Protein AF-A0A0C3FJT7-F1 (afdb_monomer_lite)

pLDDT: mean 79.54, std 14.05, range [42.69, 93.12]

Organism: Piloderma croceum (strain F 1598) (NCBI:txid765440)

Structure (mmCIF, N/CA/C/O backbone):
data_AF-A0A0C3FJT7-F1
#
_entry.id   AF-A0A0C3FJT7-F1
#
loop_
_atom_site.group_PDB
_atom_site.id
_atom_site.type_symbol
_atom_site.label_atom_id
_atom_site.label_alt_id
_atom_site.label_comp_id
_atom_site.label_asym_id
_atom_site.label_entity_id
_atom_site.label_seq_id
_atom_site.pdbx_PDB_ins_code
_atom_site.Cartn_x
_atom_site.Cartn_y
_atom_site.Cartn_z
_atom_site.occupancy
_atom_site.B_iso_or_equiv
_atom_site.auth_seq_id
_atom_site.auth_comp_id
_atom_site.auth_asym_id
_atom_site.auth_atom_id
_atom_site.pdbx_PDB_model_num
ATOM 1 N N . SER A 1 1 ? 9.102 11.082 -24.729 1.00 42.69 1 SER A N 1
ATOM 2 C CA . SER A 1 1 ? 8.065 10.068 -24.986 1.00 42.69 1 SER A CA 1
ATOM 3 C C . SER A 1 1 ? 7.341 9.763 -23.693 1.00 42.69 1 SER A C 1
ATOM 5 O O . SER A 1 1 ? 7.978 9.309 -22.750 1.00 42.69 1 SER A O 1
ATOM 7 N N . SER A 1 2 ? 6.054 10.093 -23.600 1.00 46.66 2 SER A N 1
ATOM 8 C CA . SER A 1 2 ? 5.240 9.766 -22.425 1.00 46.66 2 SER A CA 1
ATOM 9 C C . SER A 1 2 ? 4.783 8.321 -22.558 1.00 46.66 2 SER A C 1
ATOM 11 O O . SER A 1 2 ? 4.007 8.004 -23.453 1.00 46.66 2 SER A O 1
ATOM 13 N N . ILE A 1 3 ? 5.314 7.443 -21.715 1.00 53.75 3 ILE A N 1
ATOM 14 C CA . ILE A 1 3 ? 4.946 6.029 -21.715 1.00 53.75 3 ILE A CA 1
ATOM 15 C C . ILE A 1 3 ? 3.521 5.913 -21.179 1.00 53.75 3 ILE A C 1
ATOM 17 O O . ILE A 1 3 ? 3.242 6.297 -20.039 1.00 53.75 3 ILE A O 1
ATOM 21 N N . VAL A 1 4 ? 2.620 5.407 -22.017 1.00 53.72 4 VAL A N 1
ATOM 22 C CA . VAL A 1 4 ? 1.245 5.095 -21.634 1.00 53.72 4 VAL A CA 1
ATOM 23 C C . VAL A 1 4 ? 1.275 3.731 -20.963 1.00 53.72 4 VAL A C 1
ATOM 25 O O . VAL A 1 4 ? 1.358 2.703 -21.623 1.00 53.72 4 VAL A O 1
ATOM 28 N N . VAL A 1 5 ? 1.265 3.729 -19.633 1.00 53.88 5 VAL A N 1
ATOM 29 C CA . VAL A 1 5 ? 1.144 2.496 -18.855 1.00 53.88 5 VAL A CA 1
ATOM 30 C C . VAL A 1 5 ? -0.326 2.057 -18.927 1.00 53.88 5 VAL A C 1
ATOM 32 O O . VAL A 1 5 ? -1.170 2.809 -18.430 1.00 53.88 5 VAL A O 1
ATOM 35 N N . PRO A 1 6 ? -0.668 0.909 -19.547 1.00 54.28 6 PRO A N 1
ATOM 36 C CA . PRO A 1 6 ? -2.038 0.412 -19.587 1.00 54.28 6 PRO A CA 1
ATOM 37 C C . PRO A 1 6 ? -2.611 0.284 -18.174 1.00 54.28 6 PRO A C 1
ATOM 39 O O . PRO A 1 6 ? -1.913 -0.056 -17.213 1.00 54.28 6 PRO A O 1
ATOM 42 N N . ASN A 1 7 ? -3.896 0.608 -18.047 1.00 52.00 7 ASN A N 1
ATOM 43 C CA . ASN A 1 7 ? -4.592 0.632 -16.762 1.00 52.00 7 ASN A CA 1
AT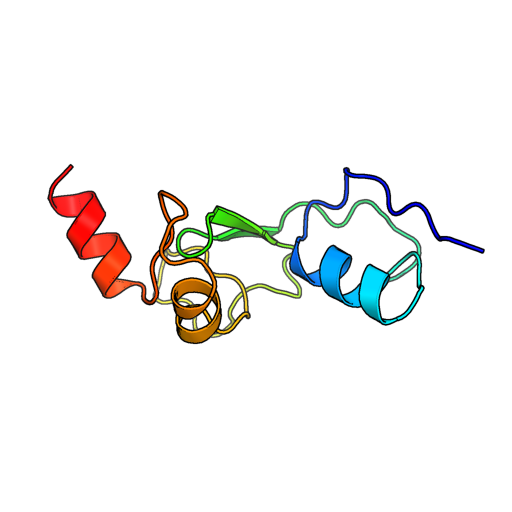OM 44 C C . ASN A 1 7 ? -4.795 -0.783 -16.180 1.00 52.00 7 ASN A C 1
ATOM 46 O O . ASN A 1 7 ? -5.084 -0.901 -14.995 1.00 52.00 7 ASN A O 1
ATOM 50 N N . ASP A 1 8 ? -4.553 -1.824 -16.986 1.00 53.28 8 ASP A N 1
ATOM 51 C CA . ASP A 1 8 ? -4.495 -3.248 -16.625 1.00 53.28 8 ASP A CA 1
ATOM 52 C C . ASP A 1 8 ? -3.306 -3.631 -15.729 1.00 53.28 8 ASP A C 1
ATOM 54 O O . ASP A 1 8 ? -3.112 -4.800 -15.397 1.00 53.28 8 ASP A O 1
ATOM 58 N N . PHE A 1 9 ? -2.493 -2.662 -15.294 1.00 60.94 9 PHE A N 1
ATOM 59 C CA . PHE A 1 9 ? -1.529 -2.893 -14.224 1.00 60.94 9 PHE A CA 1
ATOM 60 C C . PHE A 1 9 ? -2.263 -3.181 -12.906 1.00 60.94 9 PHE A C 1
ATOM 62 O O . PHE A 1 9 ? -2.518 -2.274 -12.110 1.00 60.94 9 PHE A O 1
ATOM 69 N N . ALA A 1 10 ? -2.529 -4.462 -12.650 1.00 70.19 10 ALA A N 1
ATOM 70 C CA . ALA A 1 10 ? -3.159 -4.923 -11.417 1.00 70.19 10 ALA A CA 1
ATOM 71 C C . ALA A 1 10 ? -2.365 -4.474 -10.176 1.00 70.19 10 ALA A C 1
ATOM 73 O O . ALA A 1 10 ? -2.931 -4.125 -9.151 1.00 70.19 10 ALA A O 1
ATOM 74 N N . CYS A 1 11 ? -1.030 -4.378 -10.241 1.00 85.12 11 CYS A N 1
ATOM 75 C CA . CYS A 1 11 ? -0.258 -3.899 -9.096 1.00 85.12 11 CYS A CA 1
ATOM 76 C C . CYS A 1 11 ? -0.052 -2.376 -9.073 1.00 85.12 11 CYS A C 1
ATOM 78 O O . CYS A 1 11 ? 0.750 -1.811 -9.829 1.00 85.12 11 CYS A O 1
ATOM 80 N N . HIS A 1 12 ? -0.654 -1.714 -8.080 1.00 86.94 12 HIS A N 1
ATOM 81 C CA . HIS A 1 12 ? -0.500 -0.268 -7.888 1.00 86.94 12 HIS A CA 1
ATOM 82 C C . HIS A 1 12 ? 0.947 0.177 -7.575 1.00 86.94 12 HIS A C 1
ATOM 84 O O . HIS A 1 12 ? 1.328 1.305 -7.909 1.00 86.94 12 HIS A O 1
ATOM 90 N N . ILE A 1 13 ? 1.769 -0.688 -6.965 1.00 88.69 13 ILE A N 1
ATOM 91 C CA . ILE A 1 13 ? 3.183 -0.405 -6.663 1.00 88.69 13 ILE A CA 1
ATOM 92 C C . ILE A 1 13 ? 4.009 -0.472 -7.941 1.00 88.69 13 ILE A C 1
ATOM 94 O O . ILE A 1 13 ? 4.753 0.471 -8.217 1.00 88.69 13 ILE A O 1
ATOM 98 N N . CYS A 1 14 ? 3.825 -1.512 -8.762 1.00 85.44 14 CYS A N 1
ATOM 99 C CA . CYS A 1 14 ? 4.507 -1.603 -10.048 1.00 85.44 14 CYS A CA 1
ATOM 100 C C . CYS A 1 14 ? 4.174 -0.389 -10.919 1.00 85.44 14 CYS A C 1
ATOM 102 O O . CYS A 1 14 ? 5.088 0.265 -11.415 1.00 85.44 14 CYS A O 1
ATOM 104 N N . ARG A 1 15 ? 2.892 0.001 -10.998 1.00 83.12 15 ARG A N 1
ATOM 105 C CA . ARG A 1 15 ? 2.452 1.215 -11.707 1.00 83.12 15 ARG A CA 1
ATOM 106 C C . ARG A 1 15 ? 3.167 2.472 -11.204 1.00 83.12 15 ARG A C 1
ATOM 108 O O . ARG A 1 15 ? 3.602 3.310 -11.995 1.00 83.12 15 ARG A O 1
ATOM 115 N N . LYS A 1 16 ? 3.317 2.615 -9.883 1.00 85.94 16 LYS A N 1
ATOM 116 C CA . LYS A 1 16 ? 4.018 3.754 -9.272 1.00 85.94 16 LYS A CA 1
ATOM 117 C C . LYS A 1 16 ? 5.508 3.766 -9.627 1.00 85.94 16 LYS A C 1
ATOM 119 O O . LYS A 1 16 ? 6.041 4.830 -9.942 1.00 85.94 16 LYS A O 1
ATOM 124 N N . ILE A 1 17 ? 6.179 2.614 -9.578 1.00 85.88 17 ILE A N 1
ATOM 125 C CA . ILE A 1 17 ? 7.602 2.491 -9.929 1.00 85.88 17 ILE A CA 1
ATOM 126 C C . ILE A 1 17 ? 7.803 2.749 -11.426 1.00 85.88 17 ILE A C 1
ATOM 128 O O . ILE A 1 17 ? 8.699 3.513 -11.780 1.00 85.88 17 ILE A O 1
ATOM 132 N N . ALA A 1 18 ? 6.950 2.177 -12.278 1.00 83.62 18 ALA A N 1
ATOM 133 C CA . ALA A 1 18 ? 6.985 2.311 -13.733 1.00 83.62 18 ALA A CA 1
ATOM 134 C C . ALA A 1 18 ? 6.892 3.784 -14.137 1.00 83.62 18 ALA A C 1
ATOM 136 O O . ALA A 1 18 ? 7.784 4.312 -14.801 1.00 83.62 18 ALA A O 1
ATOM 137 N N . ARG A 1 19 ? 5.891 4.494 -13.595 1.00 84.06 19 ARG A N 1
ATOM 138 C CA . ARG A 1 19 ? 5.721 5.938 -13.795 1.00 84.06 19 ARG A CA 1
ATOM 139 C C . ARG A 1 19 ? 6.924 6.748 -13.311 1.00 84.06 19 ARG A C 1
ATOM 141 O O . ARG A 1 19 ? 7.304 7.710 -13.967 1.00 84.06 19 ARG A O 1
ATOM 148 N N . LYS A 1 20 ? 7.521 6.386 -12.169 1.00 85.25 20 LYS A N 1
ATOM 149 C CA . LYS A 1 20 ? 8.684 7.101 -11.615 1.00 85.25 20 LYS A CA 1
ATOM 150 C C . LYS A 1 20 ? 9.947 6.897 -12.455 1.00 85.25 20 LYS A C 1
ATOM 152 O O . LYS A 1 20 ? 10.732 7.826 -12.591 1.00 85.25 20 LYS A O 1
ATOM 157 N N . LYS A 1 21 ? 10.165 5.680 -12.955 1.00 83.88 21 LYS A N 1
ATOM 158 C CA . LYS A 1 21 ? 11.365 5.311 -13.716 1.00 83.88 21 LYS A CA 1
ATOM 159 C C . LYS A 1 21 ? 11.233 5.567 -15.218 1.00 83.88 21 LYS A C 1
ATOM 161 O O . LYS A 1 21 ? 12.240 5.499 -15.907 1.00 83.88 21 LYS A O 1
ATOM 166 N N . GLY A 1 22 ? 10.026 5.843 -15.715 1.00 83.25 22 GLY A N 1
ATOM 167 C CA . GLY A 1 22 ? 9.776 5.938 -17.151 1.00 83.25 22 GLY A CA 1
ATOM 168 C C . GLY A 1 22 ? 10.058 4.608 -17.846 1.00 83.25 22 GLY A C 1
ATOM 169 O O . GLY A 1 22 ? 10.734 4.587 -18.866 1.00 83.25 22 GLY A O 1
ATOM 170 N N . ILE A 1 23 ? 9.587 3.502 -17.265 1.00 79.31 23 ILE A N 1
ATOM 171 C CA . ILE A 1 23 ? 9.722 2.156 -17.837 1.00 79.31 23 ILE A CA 1
ATOM 172 C C . ILE A 1 23 ? 8.355 1.494 -17.936 1.00 79.31 23 ILE A C 1
ATOM 174 O O . ILE A 1 23 ? 7.467 1.774 -17.135 1.00 79.31 23 ILE A O 1
ATOM 178 N N . GLU A 1 24 ? 8.207 0.603 -18.909 1.00 68.88 24 GLU A N 1
ATOM 179 C CA . GLU A 1 24 ? 6.947 -0.092 -19.189 1.00 68.88 24 GLU A CA 1
ATOM 180 C C . GLU A 1 24 ? 6.716 -1.292 -18.265 1.00 68.88 24 GLU A C 1
ATOM 182 O O . GLU A 1 24 ? 5.575 -1.620 -17.959 1.00 68.88 24 GLU A O 1
ATOM 187 N N . TYR A 1 25 ? 7.786 -1.912 -17.758 1.00 69.75 25 TYR A N 1
ATOM 188 C CA . TYR A 1 25 ? 7.717 -3.159 -16.998 1.00 69.75 25 TYR A CA 1
ATOM 189 C C . TYR A 1 25 ? 8.616 -3.162 -15.756 1.00 69.75 25 TYR A C 1
ATOM 191 O O . TYR A 1 25 ? 9.746 -2.673 -15.785 1.00 69.75 25 TYR A O 1
ATOM 199 N N . ILE A 1 26 ? 8.119 -3.756 -14.659 1.00 75.38 26 ILE A N 1
ATOM 200 C CA . ILE A 1 26 ? 8.857 -3.900 -13.386 1.00 75.38 26 ILE A CA 1
ATOM 201 C C . ILE A 1 26 ? 9.403 -5.317 -13.175 1.00 75.38 26 ILE A C 1
ATOM 203 O O . ILE A 1 26 ? 10.517 -5.448 -12.673 1.00 75.38 26 ILE A O 1
ATOM 207 N N . HIS A 1 27 ? 8.675 -6.365 -13.584 1.00 75.50 27 HIS A N 1
ATOM 208 C CA . HIS A 1 27 ? 9.078 -7.768 -13.377 1.00 75.50 27 HIS A CA 1
ATOM 209 C C . HIS A 1 27 ? 9.333 -8.549 -14.686 1.00 75.50 27 HIS A C 1
ATOM 211 O O . HIS A 1 27 ? 9.159 -9.761 -14.725 1.00 75.50 27 HIS A O 1
ATOM 217 N N . GLY A 1 28 ? 9.780 -7.877 -15.753 1.00 65.62 28 GLY A N 1
ATOM 218 C CA . GLY A 1 28 ? 10.001 -8.478 -17.082 1.00 65.62 28 GLY A CA 1
ATOM 219 C C . GLY A 1 28 ? 8.900 -8.122 -18.090 1.00 65.62 28 GLY A C 1
ATOM 220 O O . GLY A 1 28 ? 7.960 -7.425 -17.736 1.00 65.62 28 GLY A O 1
ATOM 221 N N . ARG A 1 29 ? 9.016 -8.562 -19.356 1.00 57.28 29 ARG A N 1
ATOM 222 C CA . ARG A 1 29 ? 8.091 -8.175 -20.454 1.00 57.28 29 ARG A CA 1
ATOM 223 C C . ARG A 1 29 ? 6.655 -8.704 -20.310 1.00 57.28 29 ARG A C 1
ATOM 225 O O . ARG A 1 29 ? 5.830 -8.413 -21.172 1.00 57.28 29 ARG A O 1
ATOM 232 N N . ASP A 1 30 ? 6.372 -9.495 -19.281 1.00 55.53 30 ASP A N 1
ATOM 233 C CA . ASP A 1 30 ? 5.055 -10.083 -19.087 1.00 55.53 30 ASP A CA 1
ATOM 234 C C . ASP A 1 30 ? 4.164 -9.140 -18.272 1.00 55.53 30 ASP A C 1
ATOM 236 O O . ASP A 1 30 ? 4.437 -8.827 -17.111 1.00 55.53 30 ASP A O 1
ATOM 240 N N . TRP A 1 31 ? 3.105 -8.658 -18.916 1.00 53.50 31 TRP A N 1
ATOM 241 C CA . TRP A 1 31 ? 2.080 -7.815 -18.304 1.00 53.50 31 TRP A CA 1
ATOM 242 C C . TRP A 1 31 ? 1.155 -8.621 -17.380 1.00 53.50 31 TRP A C 1
ATOM 244 O O . TRP A 1 31 ? 0.439 -8.041 -16.568 1.00 53.50 31 TRP A O 1
ATOM 254 N N . SER A 1 32 ? 1.204 -9.955 -17.458 1.00 51.47 32 SER A N 1
ATOM 255 C CA . SER A 1 32 ? 0.300 -10.894 -16.789 1.00 51.47 32 SER A CA 1
ATOM 256 C C . SER A 1 32 ? 0.811 -11.310 -15.415 1.00 51.47 32 SER A C 1
ATOM 258 O O . SER A 1 32 ? 0.686 -12.470 -15.013 1.00 51.47 32 SER A O 1
ATOM 260 N N . ILE A 1 33 ? 1.386 -10.380 -14.649 1.00 57.34 33 ILE A N 1
ATOM 261 C CA . ILE A 1 33 ? 1.594 -10.656 -13.228 1.00 57.34 33 ILE A CA 1
ATOM 262 C C . ILE A 1 33 ? 0.213 -10.616 -12.594 1.00 57.34 33 ILE A C 1
ATOM 264 O O . ILE A 1 33 ? -0.272 -9.550 -12.211 1.00 57.34 33 ILE A O 1
ATOM 268 N N . ALA A 1 34 ? -0.428 -11.784 -12.549 1.00 59.38 34 ALA A N 1
ATOM 269 C CA . ALA A 1 34 ? -1.721 -11.971 -11.923 1.00 59.38 34 ALA A CA 1
ATOM 270 C C . ALA A 1 34 ? -1.734 -11.260 -10.558 1.00 59.38 34 ALA A C 1
ATOM 272 O O . ALA A 1 34 ? -0.719 -11.304 -9.841 1.00 59.38 34 ALA A O 1
ATOM 273 N N . PRO A 1 35 ? -2.837 -10.575 -10.200 1.00 64.38 35 PRO A N 1
ATOM 274 C CA . PRO A 1 35 ? -2.964 -9.971 -8.884 1.00 64.38 35 PRO A CA 1
ATOM 275 C C . PRO A 1 35 ? -2.681 -11.049 -7.834 1.00 64.38 35 PRO A C 1
ATOM 277 O O . PRO A 1 35 ? -3.348 -12.078 -7.769 1.00 64.38 35 PRO A O 1
ATOM 280 N N . GLY A 1 36 ? -1.626 -10.827 -7.052 1.00 69.88 36 GLY A N 1
ATOM 281 C CA .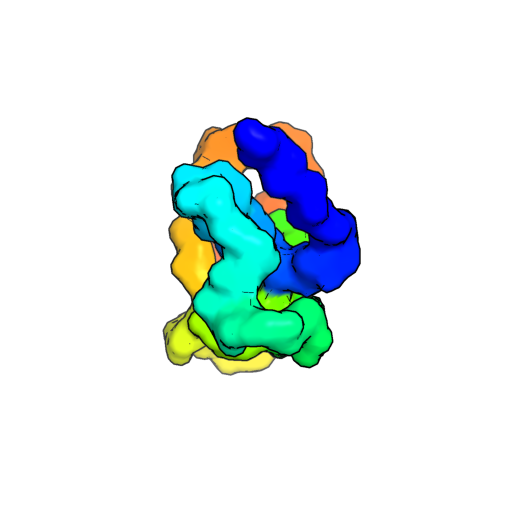 GLY A 1 36 ? -1.224 -11.716 -5.965 1.00 69.88 36 GLY A CA 1
ATOM 282 C C . GLY A 1 36 ? -2.091 -11.527 -4.724 1.00 69.88 36 GLY A C 1
ATOM 283 O O . GLY A 1 36 ? -2.053 -12.365 -3.830 1.00 69.88 36 GLY A O 1
ATOM 284 N N . GLY A 1 37 ? -2.851 -10.430 -4.665 1.00 84.12 37 GLY A N 1
ATOM 285 C CA . GLY A 1 37 ? -3.833 -10.153 -3.627 1.00 84.12 37 GLY A CA 1
ATOM 286 C C . GLY A 1 37 ? -4.389 -8.732 -3.708 1.00 84.12 37 GLY A C 1
ATOM 287 O O . GLY A 1 37 ? -3.901 -7.880 -4.460 1.00 84.12 37 GLY A O 1
ATOM 288 N N . HIS A 1 38 ? -5.405 -8.473 -2.888 1.00 89.56 38 HIS A N 1
ATOM 289 C CA . HIS A 1 38 ? -6.008 -7.154 -2.712 1.00 89.56 38 HIS A CA 1
ATOM 290 C C . HIS A 1 38 ? -5.720 -6.639 -1.309 1.00 89.56 38 HIS A C 1
ATOM 292 O O . HIS A 1 38 ? -6.059 -7.282 -0.320 1.00 89.56 38 HIS A O 1
ATOM 298 N N . CYS A 1 39 ? -5.092 -5.472 -1.192 1.00 91.94 39 CYS A N 1
ATOM 299 C CA . CYS A 1 39 ? -4.673 -4.989 0.112 1.00 91.94 39 CYS A CA 1
ATOM 300 C C . CYS A 1 39 ? -5.847 -4.427 0.916 1.00 91.94 39 CYS A C 1
ATOM 302 O O . CYS A 1 39 ? -6.392 -3.380 0.568 1.00 91.94 39 CYS A O 1
ATOM 304 N N . VAL A 1 40 ? -6.142 -5.043 2.063 1.00 92.06 40 VAL A N 1
ATOM 305 C CA . VAL A 1 40 ? -7.233 -4.621 2.963 1.00 92.06 40 VAL A CA 1
ATOM 306 C C . VAL A 1 40 ? -7.015 -3.241 3.600 1.00 92.06 40 VAL A C 1
ATOM 308 O O . VAL A 1 40 ? -7.956 -2.616 4.075 1.00 92.06 40 VAL A O 1
ATOM 311 N N . LEU A 1 41 ? -5.774 -2.741 3.615 1.00 92.88 41 LEU A N 1
ATOM 312 C CA . LEU A 1 41 ? -5.415 -1.481 4.274 1.00 92.88 41 LEU A CA 1
ATOM 313 C C . LEU A 1 41 ? -5.416 -0.269 3.341 1.00 92.88 41 LEU A C 1
ATOM 315 O O . LEU A 1 41 ? -5.737 0.830 3.780 1.00 92.88 41 LEU A O 1
ATOM 319 N N . CYS A 1 42 ? -5.011 -0.420 2.081 1.00 92.38 42 CYS A N 1
ATOM 320 C CA . CYS A 1 42 ? -5.006 0.691 1.121 1.00 92.38 42 CYS A CA 1
ATOM 321 C C . CYS A 1 42 ? -6.071 0.555 0.030 1.00 92.38 42 CYS A C 1
ATOM 323 O O . CYS A 1 42 ? -6.259 1.508 -0.726 1.00 92.38 42 CYS A O 1
ATOM 325 N N . ASN A 1 43 ? -6.766 -0.584 -0.028 1.00 90.56 43 ASN A N 1
ATOM 326 C CA . ASN A 1 43 ? -7.772 -0.909 -1.032 1.00 90.56 43 ASN A CA 1
ATOM 327 C C . ASN A 1 43 ? -7.220 -0.864 -2.471 1.00 90.56 43 ASN A C 1
ATOM 329 O O . ASN A 1 43 ? -7.851 -0.319 -3.374 1.00 90.56 43 ASN A O 1
ATOM 333 N N . HIS A 1 44 ? -6.007 -1.394 -2.668 1.00 90.31 44 HIS A N 1
ATOM 334 C CA . HIS A 1 44 ? -5.381 -1.556 -3.986 1.00 90.31 44 HIS A CA 1
ATOM 335 C C . HIS A 1 44 ? -4.925 -2.991 -4.197 1.00 90.31 44 HIS A C 1
ATOM 337 O O . HIS A 1 44 ? -4.418 -3.640 -3.279 1.00 90.31 44 HIS A O 1
ATOM 343 N N . GLU A 1 45 ? -4.996 -3.426 -5.444 1.00 89.19 45 GLU A N 1
ATOM 344 C CA . GLU A 1 45 ? -4.408 -4.673 -5.905 1.00 89.19 45 GLU A CA 1
ATOM 345 C C . GLU A 1 45 ? -2.866 -4.602 -5.922 1.00 89.19 45 GLU A C 1
ATOM 347 O O . GLU A 1 45 ? -2.224 -3.546 -6.104 1.00 89.19 45 GLU A O 1
ATOM 352 N N . TYR A 1 46 ? -2.243 -5.752 -5.666 1.00 89.06 46 TYR A N 1
ATOM 353 C CA . TYR A 1 46 ? -0.795 -5.912 -5.690 1.00 89.06 46 TYR A CA 1
ATOM 354 C C . TYR A 1 46 ? -0.370 -7.282 -6.227 1.00 89.06 46 TYR A C 1
ATOM 356 O O . TYR A 1 46 ? -1.107 -8.256 -6.139 1.00 89.06 46 TYR A O 1
ATOM 364 N N . CYS A 1 47 ? 0.833 -7.365 -6.798 1.00 86.19 47 CYS A N 1
ATOM 365 C CA . CYS A 1 47 ? 1.420 -8.626 -7.252 1.00 86.19 47 CYS A CA 1
ATOM 366 C C . CYS A 1 47 ? 2.122 -9.360 -6.102 1.00 86.19 47 CYS A C 1
ATOM 368 O O . CYS A 1 47 ? 2.528 -8.740 -5.121 1.00 86.19 47 CYS A O 1
ATOM 370 N N . SER A 1 48 ? 2.364 -10.663 -6.244 1.00 84.00 48 SER A N 1
ATOM 371 C CA . SER A 1 48 ? 3.016 -11.471 -5.198 1.00 84.00 48 SER A CA 1
ATOM 372 C C . SER A 1 48 ? 4.410 -10.970 -4.803 1.00 84.00 48 SER A C 1
ATOM 374 O O . SER A 1 48 ? 4.814 -11.126 -3.653 1.00 84.00 48 SER A O 1
ATOM 376 N N . SER A 1 49 ? 5.139 -10.312 -5.713 1.00 85.31 49 SER A N 1
ATOM 377 C CA . SER A 1 49 ? 6.426 -9.675 -5.394 1.00 85.31 49 SER A CA 1
ATOM 378 C C . SER A 1 49 ? 6.300 -8.512 -4.412 1.00 85.31 49 SER A C 1
ATOM 380 O O . SER A 1 49 ? 7.273 -8.192 -3.737 1.00 85.31 49 SER A O 1
ATOM 382 N N . HIS A 1 50 ? 5.114 -7.909 -4.338 1.00 88.94 50 HIS A N 1
ATOM 383 C CA . HIS A 1 50 ? 4.795 -6.767 -3.493 1.00 88.94 50 HIS A CA 1
ATOM 384 C C . HIS A 1 50 ? 3.849 -7.101 -2.337 1.00 88.94 50 HIS A C 1
ATOM 386 O O . HIS A 1 50 ? 3.271 -6.208 -1.707 1.00 88.94 50 HIS A O 1
ATOM 392 N N . ALA A 1 51 ? 3.715 -8.390 -2.030 1.00 87.94 51 ALA A N 1
ATOM 393 C CA . ALA A 1 51 ? 3.068 -8.860 -0.820 1.00 87.94 51 ALA A CA 1
ATOM 394 C C . ALA A 1 51 ? 3.934 -8.551 0.411 1.00 87.94 51 ALA A C 1
ATOM 396 O O . ALA A 1 51 ? 5.155 -8.735 0.412 1.00 87.94 51 ALA A O 1
ATOM 397 N N . ASN A 1 52 ? 3.304 -8.124 1.502 1.00 86.06 52 ASN A N 1
ATOM 398 C CA . ASN A 1 52 ? 3.990 -7.939 2.770 1.00 86.06 52 ASN A CA 1
ATOM 399 C C . ASN A 1 52 ? 4.410 -9.301 3.342 1.00 86.06 52 ASN A C 1
ATOM 401 O O . ASN A 1 52 ? 3.579 -10.107 3.761 1.00 86.06 52 ASN A O 1
ATOM 405 N N . LYS A 1 53 ? 5.723 -9.538 3.419 1.00 78.06 53 LYS A N 1
ATOM 406 C CA . LYS A 1 53 ? 6.290 -10.770 3.992 1.00 78.06 53 LYS A CA 1
ATOM 407 C C . LYS A 1 53 ? 5.961 -10.956 5.477 1.00 78.06 53 LYS A C 1
ATOM 409 O O . LYS A 1 53 ? 5.988 -12.078 5.963 1.00 78.06 53 LYS A O 1
ATOM 414 N N . ARG A 1 54 ? 5.647 -9.870 6.193 1.00 70.69 54 ARG A N 1
ATOM 415 C CA . ARG A 1 54 ? 5.207 -9.872 7.598 1.00 70.69 54 ARG A CA 1
ATOM 416 C C . ARG A 1 54 ? 3.685 -9.800 7.729 1.00 70.69 54 ARG A C 1
ATOM 418 O O . ARG A 1 54 ? 3.182 -9.201 8.679 1.00 70.69 54 ARG A O 1
ATOM 425 N N . ARG A 1 55 ? 2.942 -10.350 6.763 1.00 67.31 55 ARG A N 1
ATOM 426 C CA . ARG A 1 55 ? 1.488 -10.502 6.886 1.00 67.31 55 ARG A CA 1
ATOM 427 C C . ARG A 1 55 ? 1.160 -11.161 8.231 1.00 67.31 55 ARG A C 1
ATOM 429 O O . ARG A 1 55 ? 1.721 -12.200 8.570 1.00 67.31 55 ARG A O 1
ATOM 436 N N . ARG A 1 56 ? 0.280 -10.534 9.011 1.00 67.06 56 ARG A N 1
ATOM 437 C CA . ARG A 1 56 ? -0.381 -11.204 10.137 1.00 67.06 56 ARG A CA 1
ATOM 438 C C . ARG A 1 56 ? -1.286 -12.270 9.511 1.00 67.06 56 ARG A C 1
ATOM 440 O O . ARG A 1 56 ? -1.884 -11.995 8.470 1.00 67.06 56 ARG A O 1
ATOM 447 N N . GLU A 1 57 ? -1.275 -13.483 10.061 1.00 62.53 57 GLU A N 1
ATOM 448 C CA . GLU A 1 57 ? -1.888 -14.663 9.433 1.00 62.53 57 GLU A CA 1
ATOM 449 C C . GLU A 1 57 ? -3.288 -14.360 8.877 1.00 62.53 57 GLU A C 1
ATOM 451 O O . GLU A 1 57 ? -4.135 -13.801 9.571 1.00 62.53 57 GLU A O 1
ATOM 456 N N . GLY A 1 58 ? -3.492 -14.686 7.596 1.00 71.44 58 GLY A N 1
ATOM 457 C CA . GLY A 1 58 ? -4.780 -14.558 6.910 1.00 71.44 58 GLY A CA 1
ATOM 458 C C . GLY A 1 58 ? -5.136 -13.183 6.332 1.00 71.44 58 GLY A C 1
ATOM 459 O O . GLY A 1 58 ? -6.238 -13.050 5.816 1.00 71.44 58 GLY A O 1
ATOM 460 N N . MET A 1 59 ? -4.261 -12.167 6.384 1.00 83.19 59 MET A N 1
ATOM 461 C CA . MET A 1 59 ? -4.570 -10.842 5.814 1.00 83.19 59 MET A CA 1
ATOM 462 C C . MET A 1 59 ? -3.694 -10.451 4.626 1.00 83.19 59 MET A C 1
ATOM 464 O O . MET A 1 59 ? -2.463 -10.421 4.716 1.00 83.19 59 MET A O 1
ATOM 468 N N . ASP A 1 60 ? -4.359 -10.055 3.542 1.00 88.31 60 ASP A N 1
ATOM 469 C CA . ASP A 1 60 ? -3.733 -9.523 2.338 1.00 88.31 60 ASP A CA 1
ATOM 470 C C . ASP A 1 60 ? -3.307 -8.066 2.533 1.00 88.31 60 ASP A C 1
ATOM 472 O O . ASP A 1 60 ? -4.109 -7.130 2.600 1.00 88.31 60 ASP A O 1
ATOM 476 N N . VAL A 1 61 ? -1.995 -7.864 2.654 1.00 90.88 61 VAL A N 1
ATOM 477 C CA . VAL A 1 61 ? -1.378 -6.556 2.872 1.00 90.88 61 VAL A CA 1
ATOM 478 C C . VAL A 1 61 ? -0.222 -6.388 1.896 1.00 90.88 61 VAL A C 1
ATOM 480 O O . VAL A 1 61 ? 0.659 -7.242 1.823 1.00 90.88 61 VAL A O 1
ATOM 483 N N . CYS A 1 62 ? -0.191 -5.274 1.165 1.00 91.81 62 CYS A N 1
ATOM 484 C CA . CYS A 1 62 ? 0.931 -4.952 0.284 1.00 91.81 62 CYS A CA 1
ATOM 485 C C . CYS A 1 62 ? 2.142 -4.402 1.066 1.00 91.81 62 CYS A C 1
ATOM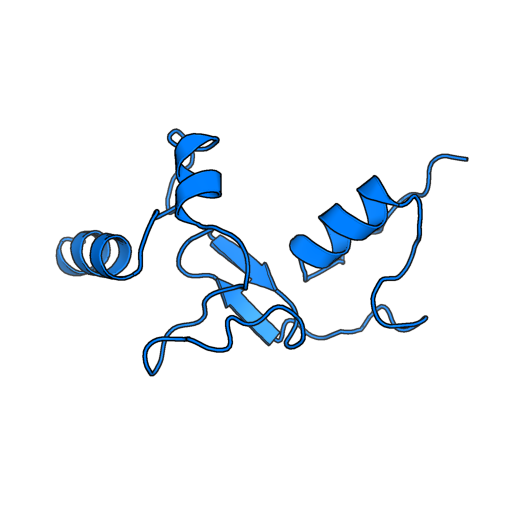 487 O O . CYS A 1 62 ? 2.042 -4.042 2.238 1.00 91.81 62 CYS A O 1
ATOM 489 N N . GLU A 1 63 ? 3.310 -4.317 0.436 1.00 90.94 63 GLU A N 1
ATOM 490 C CA . GLU A 1 63 ? 4.559 -3.931 1.114 1.00 90.94 63 GLU A CA 1
ATOM 491 C C . GLU A 1 63 ? 4.700 -2.430 1.450 1.00 90.94 63 GLU A C 1
ATOM 493 O O . GLU A 1 63 ? 5.682 -2.031 2.078 1.00 90.94 63 GLU A O 1
ATOM 498 N N . ILE A 1 64 ? 3.752 -1.569 1.059 1.00 91.12 64 ILE A N 1
ATOM 499 C CA . ILE A 1 64 ? 3.888 -0.124 1.303 1.00 91.12 64 ILE A CA 1
ATOM 500 C C . ILE A 1 64 ? 3.757 0.233 2.789 1.00 91.12 64 ILE A C 1
ATOM 502 O O . ILE A 1 64 ? 3.096 -0.442 3.583 1.00 91.12 64 ILE A O 1
ATOM 506 N N . SER A 1 65 ? 4.296 1.399 3.154 1.00 91.31 65 SER A N 1
ATOM 507 C CA . SER A 1 65 ? 4.002 2.015 4.449 1.00 91.31 65 SER A CA 1
ATOM 508 C C . SER A 1 65 ? 2.570 2.558 4.480 1.00 91.31 65 SER A C 1
ATOM 510 O O . SER A 1 65 ? 2.295 3.674 4.030 1.00 91.31 65 SER A O 1
ATOM 512 N N . HIS A 1 66 ? 1.653 1.772 5.042 1.00 92.62 66 HIS A N 1
ATOM 513 C CA . HIS A 1 66 ? 0.239 2.130 5.189 1.00 92.62 66 HIS A CA 1
ATOM 514 C C . HIS A 1 66 ? 0.019 3.323 6.117 1.00 92.62 66 HIS A C 1
ATOM 516 O O . HIS A 1 66 ? -0.845 4.151 5.850 1.00 92.62 66 HIS A O 1
ATOM 522 N N . VAL A 1 67 ? 0.860 3.492 7.139 1.00 92.44 67 VAL A N 1
ATOM 523 C CA . VAL A 1 67 ? 0.833 4.680 8.004 1.00 92.44 67 VAL A CA 1
ATOM 524 C C . VAL A 1 67 ? 1.099 5.948 7.188 1.00 92.44 67 VAL A C 1
ATOM 526 O O . VAL A 1 67 ? 0.380 6.939 7.325 1.00 92.44 67 VAL A O 1
ATOM 529 N N . ALA A 1 68 ? 2.105 5.925 6.307 1.00 92.94 68 ALA A N 1
ATOM 530 C CA . ALA A 1 68 ? 2.404 7.057 5.434 1.00 92.94 68 ALA A CA 1
ATOM 531 C C . ALA A 1 68 ? 1.325 7.250 4.357 1.00 92.94 68 ALA A C 1
ATOM 533 O O . ALA A 1 68 ? 0.940 8.384 4.075 1.00 92.94 68 ALA A O 1
ATOM 534 N N . TYR A 1 69 ? 0.807 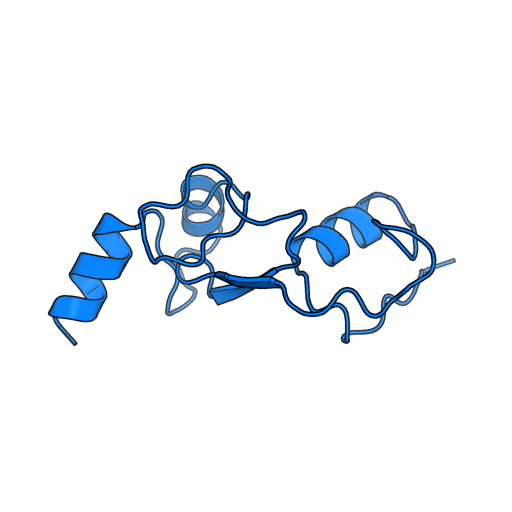6.162 3.780 1.00 92.88 69 TYR A N 1
ATOM 535 C CA . TYR A 1 69 ? -0.282 6.219 2.804 1.00 92.88 69 TYR A CA 1
ATOM 536 C C . TYR A 1 69 ? -1.539 6.854 3.411 1.00 92.88 69 TYR A C 1
ATOM 538 O O . TYR A 1 69 ? -2.058 7.829 2.874 1.00 92.88 69 TYR A O 1
ATOM 546 N N . PHE A 1 70 ? -1.962 6.380 4.584 1.00 92.75 70 PHE A N 1
ATOM 547 C CA . PHE A 1 70 ? -3.107 6.903 5.320 1.00 92.75 70 PHE A CA 1
ATOM 548 C C . PHE A 1 70 ? -2.957 8.392 5.630 1.00 92.75 70 PHE A C 1
ATOM 550 O O . PHE A 1 70 ? -3.865 9.169 5.358 1.00 92.75 70 PHE A O 1
ATOM 557 N N . ARG A 1 71 ? -1.790 8.827 6.126 1.00 93.12 71 ARG A N 1
ATOM 558 C CA . ARG A 1 71 ? -1.537 10.248 6.427 1.00 93.12 71 ARG A CA 1
ATOM 559 C C . ARG A 1 71 ? -1.743 11.165 5.219 1.00 93.12 71 ARG A C 1
ATOM 561 O O . ARG A 1 71 ? -2.270 12.256 5.402 1.00 93.12 71 ARG A O 1
ATOM 568 N N . ASN A 1 72 ? -1.371 10.714 4.021 1.00 92.44 72 ASN A N 1
ATOM 569 C CA . ASN A 1 72 ? -1.516 11.478 2.777 1.00 92.44 72 ASN A CA 1
ATOM 570 C C . ASN A 1 72 ? -2.902 11.345 2.127 1.00 92.44 72 ASN A C 1
ATOM 572 O O . ASN A 1 72 ? -3.228 12.096 1.211 1.00 92.44 72 ASN A O 1
ATOM 576 N N . HIS A 1 73 ? -3.716 10.388 2.572 1.00 89.50 73 HIS A N 1
ATOM 577 C CA . HIS A 1 73 ? -4.984 10.047 1.935 1.00 89.50 73 HIS A CA 1
ATOM 578 C C . HIS A 1 73 ? -6.152 9.949 2.919 1.00 89.50 73 HIS A C 1
ATOM 580 O O . HIS A 1 73 ? -7.140 9.310 2.590 1.00 89.50 73 HIS A O 1
ATOM 586 N N . LYS A 1 74 ? -6.084 10.605 4.087 1.00 86.38 74 LYS A N 1
ATOM 587 C CA . LYS A 1 74 ? -7.075 10.493 5.183 1.00 86.38 74 LYS A CA 1
ATOM 588 C C . LYS A 1 74 ? -8.542 10.675 4.771 1.00 86.38 74 LYS A C 1
ATOM 590 O O . LYS A 1 74 ? -9.422 10.223 5.485 1.00 86.38 74 LYS A O 1
ATOM 595 N N . GLN A 1 75 ? -8.797 11.364 3.659 1.00 87.62 75 GLN A N 1
ATOM 596 C CA . GLN A 1 75 ? -10.141 11.615 3.129 1.00 87.62 75 GLN A CA 1
ATOM 597 C C . GLN A 1 75 ? -10.684 10.467 2.262 1.00 87.62 75 GLN A C 1
ATOM 599 O O . GLN A 1 75 ? -11.852 10.489 1.886 1.00 87.62 75 GLN A O 1
ATOM 604 N N . LYS A 1 76 ? -9.856 9.482 1.893 1.00 87.62 76 LYS A N 1
ATOM 605 C CA . LYS A 1 76 ? -10.314 8.332 1.113 1.00 87.62 76 LYS A CA 1
ATOM 606 C C . LYS A 1 76 ? -11.078 7.362 2.019 1.00 87.62 76 LYS A C 1
ATOM 608 O O . LY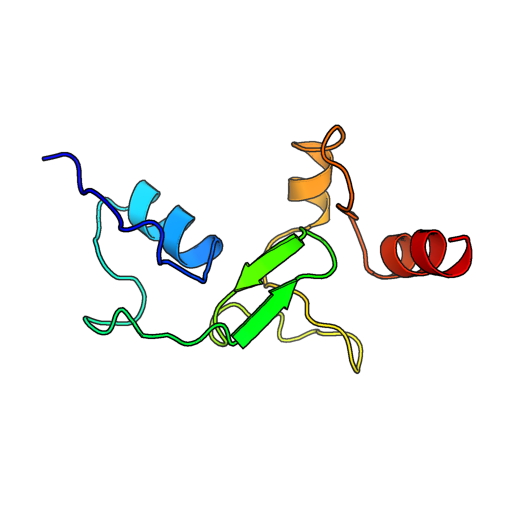S A 1 76 ? -10.597 7.064 3.111 1.00 87.62 76 LYS A O 1
ATOM 613 N N . PRO A 1 77 ? -12.228 6.838 1.570 1.00 87.44 77 PRO A N 1
ATOM 614 C CA . PRO A 1 77 ? -12.921 5.786 2.297 1.00 87.44 77 PRO A CA 1
ATOM 615 C C . PRO A 1 77 ? -12.116 4.481 2.253 1.00 87.44 77 PRO A C 1
ATOM 617 O O . PRO A 1 77 ? -11.333 4.258 1.326 1.00 87.44 77 PRO A O 1
ATOM 620 N N . ASN A 1 78 ? -12.346 3.610 3.238 1.00 88.62 78 ASN A N 1
ATOM 621 C CA . ASN A 1 78 ? -11.823 2.239 3.287 1.00 88.62 78 ASN A CA 1
ATOM 622 C C . ASN A 1 78 ? -10.292 2.139 3.208 1.00 88.62 78 ASN A C 1
ATOM 624 O O . ASN A 1 78 ? -9.751 1.216 2.599 1.00 88.62 78 ASN A O 1
ATOM 628 N N . ILE A 1 79 ? -9.588 3.096 3.818 1.00 92.75 79 ILE A N 1
ATOM 629 C CA . ILE A 1 79 ? -8.145 3.003 4.026 1.00 92.75 79 ILE A CA 1
ATOM 630 C C . ILE A 1 79 ? -7.819 3.043 5.514 1.00 92.75 79 ILE A C 1
ATOM 632 O O . ILE A 1 79 ? -8.401 3.807 6.283 1.00 92.75 79 ILE A O 1
ATOM 636 N N . TYR A 1 80 ? -6.842 2.243 5.917 1.00 92.50 80 TYR A N 1
ATOM 637 C CA . TYR A 1 80 ? -6.498 2.031 7.312 1.00 92.50 80 TYR A CA 1
ATOM 638 C C . TYR A 1 80 ? -4.978 2.087 7.486 1.00 92.50 80 TYR A C 1
ATOM 640 O O . TYR A 1 80 ? -4.232 1.530 6.677 1.00 92.50 80 TYR A O 1
ATOM 648 N N . PRO A 1 81 ? -4.475 2.758 8.536 1.00 91.56 81 PRO A N 1
ATOM 649 C CA . PRO A 1 81 ? -3.037 2.874 8.762 1.00 91.56 81 PRO A CA 1
ATOM 650 C C . PRO A 1 81 ? -2.409 1.552 9.223 1.00 91.56 81 PRO A C 1
ATOM 652 O O . PRO A 1 81 ? -1.213 1.343 9.021 1.00 91.56 81 PRO A O 1
ATOM 655 N N . THR A 1 82 ? -3.199 0.684 9.863 1.00 91.31 82 THR A N 1
ATOM 656 C CA . THR A 1 82 ? -2.775 -0.590 10.449 1.00 91.31 82 THR A CA 1
ATOM 657 C C . THR A 1 82 ? -3.896 -1.624 10.380 1.00 91.31 82 THR A C 1
ATOM 659 O O . THR A 1 82 ? -5.074 -1.283 10.275 1.00 91.31 82 THR A O 1
ATOM 662 N N . VAL A 1 83 ? -3.511 -2.895 10.506 1.00 89.56 83 VAL A N 1
ATOM 663 C CA . VAL A 1 83 ? -4.427 -4.038 10.606 1.00 89.56 83 VAL A CA 1
ATOM 664 C C . VAL A 1 83 ? -5.412 -3.901 11.764 1.00 89.56 83 VAL A C 1
ATOM 666 O O . VAL A 1 83 ? -6.603 -4.087 11.556 1.00 89.56 83 VAL A O 1
ATOM 669 N N . ASP A 1 84 ? -4.961 -3.538 12.966 1.00 90.00 84 ASP A N 1
ATOM 670 C CA . ASP A 1 84 ? -5.871 -3.416 14.112 1.00 90.00 84 ASP A CA 1
ATOM 671 C C . ASP A 1 84 ? -6.950 -2.350 13.887 1.00 90.00 84 ASP A C 1
ATOM 673 O O . ASP A 1 84 ? -8.092 -2.554 14.284 1.00 90.00 84 ASP A O 1
ATOM 677 N N . LYS A 1 85 ? -6.638 -1.259 13.170 1.00 90.50 85 LYS A N 1
ATOM 678 C CA . LYS A 1 85 ? -7.640 -0.247 12.799 1.00 90.50 85 LYS A CA 1
ATOM 679 C C . LYS A 1 85 ? -8.619 -0.720 11.731 1.00 90.50 85 LYS A C 1
ATOM 681 O O . LYS A 1 85 ? -9.787 -0.350 11.787 1.00 90.50 85 LYS A O 1
ATOM 686 N N . TYR A 1 86 ? -8.169 -1.554 10.800 1.00 91.06 86 TYR A N 1
ATOM 687 C CA . TYR A 1 86 ? -9.066 -2.233 9.866 1.00 91.06 86 TYR A CA 1
ATOM 688 C C . TYR A 1 86 ? -10.020 -3.191 10.598 1.00 91.06 86 TYR A C 1
ATOM 690 O O . TYR A 1 86 ? -11.229 -3.164 10.370 1.00 91.06 86 TYR A O 1
ATOM 698 N N . LEU A 1 87 ? -9.500 -3.995 11.530 1.00 89.75 87 LEU A N 1
ATOM 699 C CA . LEU A 1 87 ? -10.305 -4.923 12.328 1.00 89.75 87 LEU A CA 1
ATOM 700 C C . LEU A 1 87 ? -11.293 -4.193 13.251 1.00 89.75 87 LEU A C 1
ATOM 702 O O . LEU A 1 87 ? -12.432 -4.623 13.384 1.00 89.75 87 LEU A O 1
ATOM 706 N N . GLU A 1 88 ? -10.889 -3.080 13.867 1.00 91.06 88 GLU A N 1
ATOM 707 C CA . GLU A 1 88 ? -11.777 -2.218 14.662 1.00 91.06 88 GLU A CA 1
ATOM 708 C C . GLU A 1 88 ? -12.950 -1.703 13.813 1.00 91.06 88 GLU A C 1
ATOM 710 O O . GLU A 1 88 ? -14.105 -1.831 14.210 1.00 91.06 88 GLU A O 1
ATOM 715 N N . ALA A 1 89 ? -12.678 -1.203 12.604 1.00 88.12 89 ALA A N 1
ATOM 716 C CA . ALA A 1 89 ? -13.720 -0.680 11.724 1.00 88.12 89 ALA A CA 1
ATOM 717 C C . ALA A 1 89 ? -14.684 -1.767 11.215 1.00 88.12 89 ALA A C 1
ATOM 719 O O . ALA A 1 89 ? -15.892 -1.550 11.172 1.00 88.12 89 ALA A O 1
ATOM 720 N N . THR A 1 90 ? -14.161 -2.945 10.867 1.00 85.62 90 THR A N 1
ATOM 721 C CA . THR A 1 90 ? -14.961 -4.060 10.325 1.00 85.62 90 THR A CA 1
ATOM 722 C C . THR A 1 90 ? -15.767 -4.808 11.380 1.00 85.62 90 THR A C 1
ATOM 724 O O . THR A 1 90 ? -16.815 -5.349 11.060 1.00 85.62 90 THR A O 1
ATOM 727 N N . ARG A 1 91 ? -15.334 -4.814 12.645 1.00 83.81 91 ARG A N 1
ATOM 728 C CA . ARG A 1 91 ? -16.112 -5.380 13.764 1.00 83.81 91 ARG A CA 1
ATOM 729 C C . ARG A 1 91 ? -17.330 -4.545 14.150 1.00 83.81 91 ARG A C 1
ATOM 731 O O . ARG A 1 91 ? -18.196 -5.043 14.860 1.00 83.81 91 ARG A O 1
ATOM 738 N N . THR A 1 92 ? -17.349 -3.282 13.741 1.00 64.94 92 THR A N 1
ATOM 739 C CA . THR A 1 92 ? -18.385 -2.309 14.113 1.00 64.94 92 THR A CA 1
ATOM 740 C C . THR A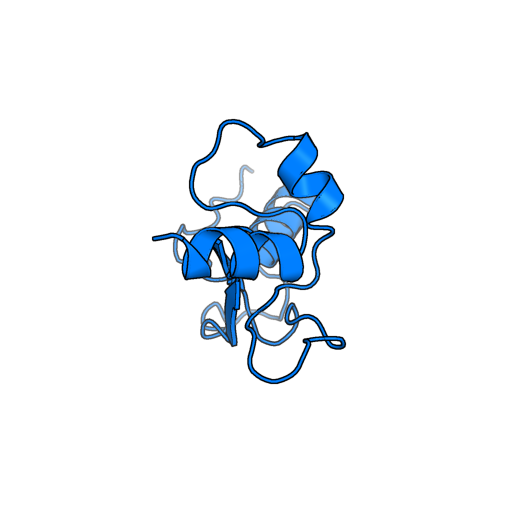 1 92 ? -19.352 -2.021 12.955 1.00 64.94 92 THR A C 1
ATOM 742 O O . THR A 1 92 ? -20.219 -1.164 13.100 1.00 64.94 92 THR A O 1
ATOM 745 N N . SER A 1 93 ? -19.175 -2.694 11.808 1.00 57.41 93 SER A N 1
ATOM 746 C CA . SER A 1 93 ? -19.992 -2.541 10.592 1.00 57.41 93 SER A CA 1
ATOM 747 C C . SER A 1 93 ? -20.971 -3.693 10.405 1.00 57.41 93 SER A C 1
ATOM 749 O O . SER A 1 93 ? -20.685 -4.795 10.922 1.00 57.41 93 SER A O 1
#

Secondary structure (DSSP, 8-state):
------TT---HHHHHHHHHHT-S-SSSS-----EEEE-TTT--EEEGGGB-TT--TT---BSS-HHHHHHHHTTSTT--SSHHHHHHHHHT-

Foldseek 3Di:
DQDDAPPLQQAPVQVVVCNVVVHNGDPDPDSPQPFPDAAQAQRGTRGPVQFDPPDDPPGTHGNDQLLVVCVVPVVDPRHHRDPVRSVVVVVVD

Radius of gyration: 14.35 Å; chains: 1; bounding box: 31×26×40 Å

Sequence (93 aa):
SSIVVPNDFACHICRKIARKKGIEYIHGRDWSIAPGGHCVLCNHEYCSSHANKRRREGMDVCEISHVAYFRNHKQKPNIYPTVDKYLEATRTS